Protein AF-A0A444XJ12-F1 (afdb_monomer)

Sequence (138 aa):
MYEEEFGYVFVTFVVGRISEDILAELKTRFNNTHVVELEIASKEELKYIERSIRELLSKKSVQTTNEGNVSAEYSGEIVDETLDGADTDSEDDLDAISSCGYDISRNVELNKVPEEDNENLYTQHREDDVHAIKRASI

Solvent-accessible surface area (backbone atoms only — not comparable to full-atom values): 9804 Å² total; per-residue (Å²): 104,66,36,72,71,71,74,45,74,89,57,71,71,60,86,96,57,54,72,66,57,52,52,53,48,52,60,58,53,70,74,49,54,68,71,62,42,51,55,51,31,53,54,26,48,46,55,51,51,53,52,50,52,53,53,54,55,56,54,58,68,67,69,77,78,74,84,79,77,81,70,79,86,79,92,71,85,78,77,86,76,87,74,83,88,76,90,77,87,73,81,79,81,80,85,76,76,78,79,76,77,78,79,78,77,76,80,77,80,89,77,76,82,79,78,77,84,78,76,82,76,81,85,82,91,75,87,84,76,88,80,90,76,86,80,80,86,133

Secondary structure (DSSP, 8-state):
-HHHHHSS------TT--HHHHHHHHHHHTTS-HHHHHHHHHHHHHHHHHHHHHHHHHHHHHGGG-----------------------------------------------PPPP----------------------

Foldseek 3Di:
DQCVQQVDDDAAACVPHDPVRVVVVVVVLSPDDNVVSVVVRVVRVVVVVVVVVVVVVVVVVVPPPDPPPPPDDDPPDDDPDDDDDDDDPDPPPPPPPPPPPPPPPPPPPPDDDPDPPPPDDDDDDDDPDDDDDDDDDD

Organism: Arachis hypogaea (NCBI:txid3818)

InterPro domains:
  IPR018020 Oxo-4-hydroxy-4-carboxy-5-ureidoimidazoline decarboxylase [PF09349] (2-44)
  IPR036778 Oxo-4-hydroxy-4-carboxy-5-ureidoimidazoline decarboxylase superfamily [G3DSA:1.10.3330.10] (1-60)
  IPR036778 Oxo-4-hydroxy-4-carboxy-5-ureidoimidazoline decarboxylase superfamily [SSF158694] (2-47)

pLDDT: mean 74.34, std 20.4, range [43.34, 98.69]

Nearest PDB structures (foldseek):
  2o74-assembly3_F  TM=9.158E-01  e=2.716E-02  Danio rerio
  3o7i-assembly1_A  TM=9.780E-01  e=4.096E-02  Klebsiella pneumoniae subsp. pneumoniae MGH 78578
  5uou-assembly1_A  TM=9.765E-01  e=1.225E-01  Klebsiella pneumoniae subsp. pneumoniae MGH 78578

Mean predicted aligned error: 20.86 Å

Structure (mmCIF, N/CA/C/O backbone):
data_AF-A0A444XJ12-F1
#
_entry.id   AF-A0A444XJ12-F1
#
loop_
_atom_site.group_PDB
_atom_site.id
_atom_site.type_symbol
_atom_site.label_atom_id
_atom_site.label_alt_id
_atom_site.label_comp_id
_atom_site.label_asym_id
_atom_site.label_entity_id
_atom_site.label_seq_id
_atom_site.pdbx_PDB_ins_code
_atom_site.Cartn_x
_atom_site.Cartn_y
_atom_site.Cartn_z
_atom_site.occupancy
_atom_site.B_iso_or_equiv
_atom_site.auth_seq_id
_atom_site.auth_comp_id
_atom_site.auth_asym_id
_atom_site.auth_atom_id
_atom_site.pdbx_PDB_model_num
ATOM 1 N N . MET A 1 1 ? -4.835 -11.231 13.736 1.00 91.19 1 MET A N 1
ATOM 2 C CA . MET A 1 1 ? -4.946 -9.860 14.277 1.00 91.19 1 MET A CA 1
ATOM 3 C C . MET A 1 1 ? -5.069 -8.797 13.190 1.00 91.19 1 MET A C 1
ATOM 5 O O . MET A 1 1 ? -6.185 -8.369 13.003 1.00 91.19 1 MET A O 1
ATOM 9 N N . TYR A 1 2 ? -4.033 -8.381 12.439 1.00 97.69 2 TYR A N 1
ATOM 10 C CA . TYR A 1 2 ? -4.240 -7.338 11.404 1.00 97.69 2 TYR A CA 1
ATOM 11 C C . TYR A 1 2 ? -5.107 -7.820 10.230 1.00 97.69 2 TYR A C 1
ATOM 13 O O . TYR A 1 2 ? -6.138 -7.235 9.938 1.00 97.69 2 TYR A O 1
ATOM 21 N N . GLU A 1 3 ? -4.721 -8.927 9.594 1.00 97.25 3 GLU A N 1
ATOM 22 C CA . GLU A 1 3 ? -5.488 -9.524 8.489 1.00 97.25 3 GLU A CA 1
ATOM 23 C C . GLU A 1 3 ? -6.873 -10.014 8.918 1.00 97.25 3 GLU A C 1
ATOM 25 O O . GLU A 1 3 ? -7.816 -9.983 8.144 1.00 97.25 3 GLU A O 1
ATOM 30 N N . GLU A 1 4 ? -7.005 -10.410 10.177 1.00 97.75 4 GLU A N 1
ATOM 31 C CA . GLU A 1 4 ? -8.283 -10.779 10.783 1.00 97.75 4 GLU A CA 1
ATOM 32 C C . GLU A 1 4 ? -9.203 -9.566 10.972 1.00 97.75 4 GLU A C 1
ATOM 34 O O . GLU A 1 4 ? -10.400 -9.685 10.750 1.00 97.75 4 GLU A O 1
ATOM 39 N N . GLU A 1 5 ? -8.638 -8.408 11.333 1.00 97.69 5 GLU A N 1
ATOM 40 C CA . GLU A 1 5 ? -9.380 -7.154 11.476 1.00 97.69 5 GLU A CA 1
ATOM 41 C C . GLU A 1 5 ? -9.789 -6.601 10.109 1.00 97.69 5 GLU A C 1
ATOM 43 O O . GLU A 1 5 ? -10.949 -6.281 9.907 1.00 97.69 5 GLU A O 1
ATOM 48 N N . PHE A 1 6 ? -8.866 -6.515 9.144 1.00 97.88 6 PHE A N 1
ATOM 49 C CA . PHE A 1 6 ? -9.103 -5.793 7.885 1.00 97.88 6 PHE A CA 1
ATOM 50 C C . PHE A 1 6 ? -9.440 -6.682 6.678 1.00 97.88 6 PHE A C 1
ATOM 52 O O . PHE A 1 6 ? -9.907 -6.170 5.661 1.00 97.88 6 PHE A O 1
ATOM 59 N N . GLY A 1 7 ? -9.229 -7.997 6.765 1.00 97.88 7 GLY A N 1
ATOM 60 C CA . GLY A 1 7 ? -9.437 -8.952 5.669 1.00 97.88 7 GLY A CA 1
ATOM 61 C C . GLY A 1 7 ? -8.275 -9.059 4.672 1.00 97.88 7 GLY A C 1
ATOM 62 O O . GLY A 1 7 ? -8.411 -9.732 3.653 1.00 97.88 7 GLY A O 1
ATOM 63 N N . TYR A 1 8 ? -7.146 -8.391 4.931 1.00 97.56 8 TYR A N 1
ATOM 64 C CA . TYR A 1 8 ? -5.935 -8.434 4.105 1.00 97.56 8 TYR A CA 1
ATOM 65 C C . TYR A 1 8 ? -4.674 -8.153 4.934 1.00 97.56 8 TYR A C 1
ATOM 67 O O . TYR A 1 8 ? -4.720 -7.560 6.014 1.00 97.56 8 TYR A O 1
ATOM 75 N N . VAL A 1 9 ? -3.519 -8.585 4.429 1.00 97.69 9 VAL A N 1
ATOM 76 C CA . VAL A 1 9 ? -2.224 -8.376 5.093 1.00 97.69 9 VAL A CA 1
ATOM 77 C C . VAL A 1 9 ? -1.854 -6.891 5.167 1.00 97.69 9 VAL A C 1
ATOM 79 O O . VAL A 1 9 ? -2.190 -6.109 4.288 1.00 97.69 9 VAL A O 1
ATOM 82 N N . PHE A 1 10 ? -1.111 -6.484 6.195 1.00 98.06 10 PHE A N 1
ATOM 83 C CA . PHE A 1 10 ? -0.640 -5.103 6.311 1.00 98.06 10 PHE A CA 1
ATOM 84 C C . PHE A 1 10 ? 0.292 -4.723 5.145 1.00 98.06 10 PHE A C 1
ATOM 86 O O . PHE A 1 10 ? 1.333 -5.354 4.950 1.00 98.06 10 PHE A O 1
ATOM 93 N N . VAL A 1 11 ? -0.056 -3.664 4.407 1.00 97.75 11 VAL A N 1
ATOM 94 C CA . VAL A 1 11 ? 0.722 -3.151 3.266 1.00 97.75 11 VAL A CA 1
ATOM 95 C C . VAL A 1 11 ? 1.291 -1.771 3.587 1.00 97.75 11 VAL A C 1
ATOM 97 O O . VAL A 1 11 ? 0.545 -0.841 3.899 1.00 97.75 11 VAL A O 1
ATOM 100 N N . THR A 1 12 ? 2.614 -1.621 3.483 1.00 97.88 12 THR A N 1
ATOM 101 C CA . THR A 1 12 ? 3.329 -0.343 3.638 1.00 97.88 12 THR A CA 1
ATOM 102 C C . THR A 1 12 ? 4.581 -0.310 2.758 1.00 97.88 12 THR A C 1
ATOM 104 O O . THR A 1 12 ? 5.242 -1.334 2.556 1.00 97.88 12 THR A O 1
ATOM 107 N N . PHE A 1 13 ? 4.930 0.857 2.222 1.00 97.56 13 PHE A N 1
ATOM 108 C CA . PHE A 1 13 ? 6.138 1.057 1.433 1.00 97.56 13 PHE A CA 1
ATOM 109 C C . PHE A 1 13 ? 7.335 1.374 2.339 1.00 97.56 13 PHE A C 1
ATOM 111 O O . PHE A 1 13 ? 7.402 2.407 3.003 1.00 97.56 13 PHE A O 1
ATOM 118 N N . VAL A 1 14 ? 8.326 0.482 2.343 1.00 96.69 14 VAL A N 1
ATOM 119 C CA . VAL A 1 14 ? 9.401 0.476 3.356 1.00 96.69 14 VAL A CA 1
ATOM 120 C C . VAL A 1 14 ? 10.694 1.192 2.948 1.00 96.69 14 VAL A C 1
ATOM 122 O O . VAL A 1 14 ? 11.673 1.172 3.691 1.00 96.69 14 VAL A O 1
ATOM 125 N N . VAL A 1 15 ? 10.760 1.815 1.767 1.00 93.94 15 VAL A N 1
ATOM 126 C CA . VAL A 1 15 ? 12.023 2.398 1.273 1.00 93.94 15 VAL A CA 1
ATOM 127 C C . VAL A 1 15 ? 12.484 3.543 2.165 1.00 93.94 15 VAL A C 1
ATOM 129 O O . VAL A 1 15 ? 11.805 4.558 2.277 1.00 93.94 15 VAL A O 1
ATOM 132 N N . GLY A 1 16 ? 13.667 3.381 2.762 1.00 94.06 16 GLY A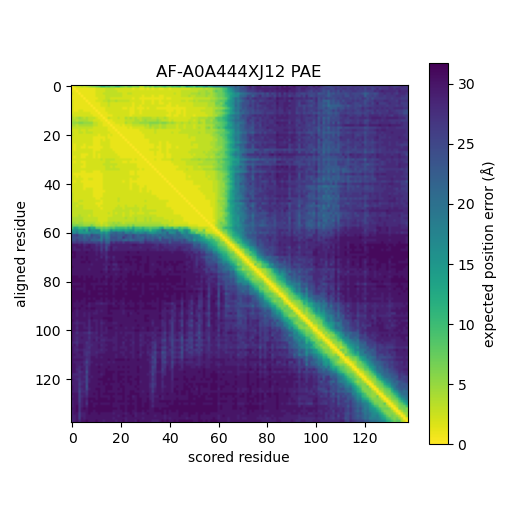 N 1
ATOM 133 C CA . GLY A 1 16 ? 14.270 4.381 3.644 1.00 94.06 16 GLY A CA 1
ATOM 134 C C . GLY A 1 16 ? 13.662 4.440 5.047 1.00 94.06 16 GLY A C 1
ATOM 135 O O . GLY A 1 16 ? 13.964 5.378 5.776 1.00 94.06 16 GLY A O 1
ATOM 136 N N . ARG A 1 17 ? 12.822 3.470 5.429 1.00 96.69 17 ARG A N 1
ATOM 137 C CA . ARG A 1 17 ? 12.191 3.410 6.755 1.00 96.69 17 ARG A CA 1
ATOM 138 C C . ARG A 1 17 ? 12.867 2.370 7.637 1.00 96.69 17 ARG A C 1
ATOM 140 O O . ARG A 1 17 ? 13.296 1.326 7.139 1.00 96.69 17 ARG A O 1
ATOM 147 N N . ILE A 1 18 ? 12.943 2.644 8.936 1.00 98.12 18 ILE A N 1
ATOM 148 C CA . ILE A 1 18 ? 13.419 1.668 9.928 1.00 98.12 18 ILE A CA 1
ATOM 149 C C . ILE A 1 18 ? 12.247 0.869 10.512 1.00 98.12 18 ILE A C 1
ATOM 151 O O . ILE A 1 18 ? 11.080 1.232 10.355 1.00 98.12 18 ILE A O 1
ATOM 155 N N . SER A 1 19 ? 12.539 -0.242 11.187 1.00 97.56 19 SER A N 1
ATOM 156 C CA . SER A 1 19 ? 11.517 -1.118 11.778 1.00 97.56 19 SER A CA 1
ATOM 157 C C . SER A 1 19 ? 10.605 -0.405 12.777 1.00 97.56 19 SER A C 1
ATOM 159 O O . SER A 1 19 ? 9.417 -0.708 12.859 1.00 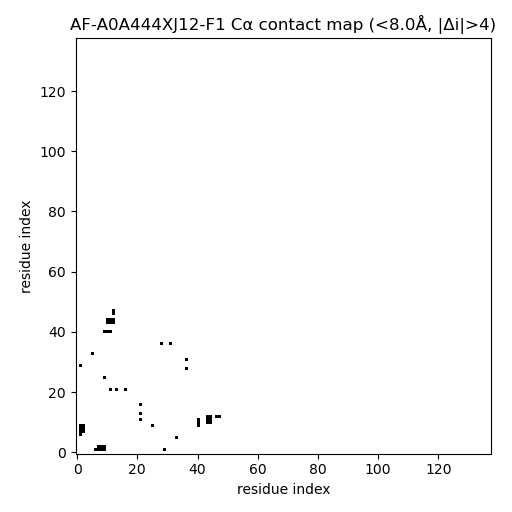97.56 19 SER A O 1
ATOM 161 N N . GLU A 1 20 ? 11.146 0.554 13.519 1.00 98.31 20 GLU A N 1
ATOM 162 C CA . GLU A 1 20 ? 10.440 1.365 14.503 1.00 98.31 20 GLU A CA 1
ATOM 163 C C . GLU A 1 20 ? 9.375 2.238 13.835 1.00 98.31 20 GLU A C 1
ATOM 165 O O . GLU A 1 20 ? 8.257 2.331 14.343 1.00 98.31 20 GLU A O 1
ATOM 170 N N . ASP A 1 21 ? 9.685 2.798 12.664 1.00 97.81 21 ASP A N 1
ATOM 171 C CA . ASP A 1 21 ? 8.744 3.588 11.868 1.00 97.81 21 ASP A CA 1
ATOM 172 C C . ASP A 1 21 ? 7.588 2.722 11.359 1.00 97.81 21 ASP A C 1
ATOM 174 O O . ASP A 1 21 ? 6.425 3.132 11.399 1.00 97.81 21 ASP A O 1
ATOM 178 N N . ILE A 1 22 ? 7.910 1.506 10.905 1.00 97.81 22 ILE A N 1
ATOM 179 C CA . ILE A 1 22 ? 6.928 0.528 10.420 1.00 97.81 22 ILE A CA 1
ATOM 180 C C . ILE A 1 22 ? 6.021 0.086 11.570 1.00 97.81 22 ILE A C 1
ATOM 182 O O . ILE A 1 22 ? 4.803 0.018 11.413 1.00 97.81 22 ILE A O 1
ATOM 186 N N . LEU A 1 23 ? 6.594 -0.181 12.746 1.00 98.00 23 LEU A N 1
ATOM 187 C CA . LEU A 1 23 ? 5.833 -0.583 13.925 1.00 98.00 23 LEU A CA 1
ATOM 188 C C . LEU A 1 23 ? 4.933 0.547 14.440 1.00 98.00 23 LEU A C 1
ATOM 190 O O . LEU A 1 23 ? 3.804 0.282 14.857 1.00 98.00 23 LEU A O 1
ATOM 194 N N . ALA A 1 24 ? 5.420 1.790 14.434 1.00 98.12 24 ALA A N 1
ATOM 195 C CA . ALA A 1 24 ? 4.623 2.955 14.808 1.00 98.12 24 ALA A CA 1
ATOM 196 C C . ALA A 1 24 ? 3.432 3.127 13.857 1.00 98.12 24 ALA A C 1
ATOM 198 O O . ALA A 1 24 ? 2.299 3.265 14.313 1.00 98.12 24 ALA A O 1
ATOM 199 N N . GLU A 1 25 ? 3.672 3.024 12.550 1.00 97.88 25 GLU A N 1
ATOM 200 C CA . GLU A 1 25 ? 2.616 3.098 11.544 1.00 97.88 25 GLU A CA 1
ATOM 201 C C . GLU A 1 25 ? 1.596 1.965 11.689 1.00 97.88 25 GLU A C 1
ATOM 203 O O . GLU A 1 25 ? 0.399 2.240 11.691 1.00 97.88 25 GLU A O 1
ATOM 208 N N . LEU A 1 26 ? 2.047 0.719 11.869 1.00 98.06 26 LEU A N 1
ATOM 209 C CA . LEU A 1 26 ? 1.168 -0.432 12.086 1.00 98.06 26 LEU A CA 1
ATOM 210 C C . LEU A 1 26 ? 0.228 -0.189 13.274 1.00 98.06 26 LEU A C 1
ATOM 212 O O . LEU A 1 26 ? -0.976 -0.408 13.163 1.00 98.06 26 LEU A O 1
ATOM 216 N N . LYS A 1 27 ? 0.764 0.296 14.402 1.00 97.81 27 LYS A N 1
ATOM 217 C CA . LYS A 1 27 ? -0.031 0.605 15.601 1.00 97.81 27 LYS A CA 1
ATOM 218 C C . LYS A 1 27 ? -1.048 1.712 15.345 1.00 97.81 27 LYS A C 1
ATOM 220 O O . LYS A 1 27 ? -2.182 1.605 15.803 1.00 97.81 27 LYS A O 1
ATOM 225 N N . THR A 1 28 ? -0.661 2.768 14.634 1.00 98.06 28 THR A N 1
ATOM 226 C CA . THR A 1 28 ? -1.580 3.857 14.285 1.00 98.06 28 THR A CA 1
ATOM 227 C C . THR A 1 28 ? -2.686 3.361 13.357 1.00 98.06 28 THR A C 1
ATOM 229 O O . THR A 1 28 ? -3.860 3.566 13.653 1.00 98.06 28 THR A O 1
ATOM 232 N N . ARG A 1 29 ? -2.323 2.648 12.288 1.00 98.25 29 ARG A N 1
ATOM 233 C CA . ARG A 1 29 ? -3.247 2.147 11.264 1.00 98.25 29 ARG A CA 1
ATOM 234 C C . ARG A 1 29 ? -4.191 1.064 11.765 1.00 98.25 29 ARG A C 1
ATOM 236 O O . ARG A 1 29 ? -5.318 0.985 11.300 1.00 98.25 29 ARG A O 1
ATOM 243 N N . PHE A 1 30 ? -3.787 0.291 12.770 1.00 98.31 30 PHE A N 1
ATOM 244 C CA . PHE A 1 30 ? -4.672 -0.692 13.397 1.00 98.31 30 PHE A CA 1
ATOM 245 C C . PHE A 1 30 ? -5.920 -0.065 14.046 1.00 98.31 30 PHE A C 1
ATOM 247 O O . PHE A 1 30 ? -6.905 -0.757 14.256 1.00 98.31 30 PHE A O 1
ATOM 254 N N . ASN A 1 31 ? -5.903 1.239 14.343 1.00 97.94 31 ASN A N 1
ATOM 255 C CA . ASN A 1 31 ? -7.056 1.951 14.903 1.00 97.94 31 ASN A CA 1
ATOM 256 C C . ASN A 1 31 ? -7.914 2.665 13.837 1.00 97.94 31 ASN A C 1
ATOM 258 O O . ASN A 1 31 ? -8.842 3.394 14.191 1.00 97.94 31 ASN A O 1
ATOM 262 N N . ASN A 1 32 ? -7.595 2.518 12.547 1.00 98.38 32 ASN A N 1
ATOM 263 C CA . ASN A 1 32 ? -8.355 3.142 11.467 1.00 98.38 32 ASN A CA 1
ATOM 264 C C . ASN A 1 32 ? -9.673 2.407 11.199 1.00 98.38 32 ASN A C 1
ATOM 266 O O . ASN A 1 32 ? -9.803 1.210 11.433 1.00 98.38 32 ASN A O 1
ATOM 270 N N . THR A 1 33 ? -10.641 3.117 10.616 1.00 98.56 33 THR A N 1
ATOM 271 C CA . THR A 1 33 ? -11.811 2.466 10.015 1.00 98.56 33 THR A CA 1
ATOM 272 C C . THR A 1 33 ? -11.408 1.758 8.722 1.00 98.56 33 THR A C 1
ATOM 274 O O . THR A 1 33 ? -10.499 2.208 8.024 1.00 98.56 33 THR A O 1
ATOM 277 N N . HIS A 1 34 ? -12.123 0.694 8.349 1.00 98.44 34 HIS A N 1
ATOM 278 C CA . HIS A 1 34 ? -11.826 -0.082 7.138 1.00 98.44 34 HIS A CA 1
ATOM 279 C C . HIS A 1 34 ? -11.714 0.766 5.867 1.00 98.44 34 HIS A C 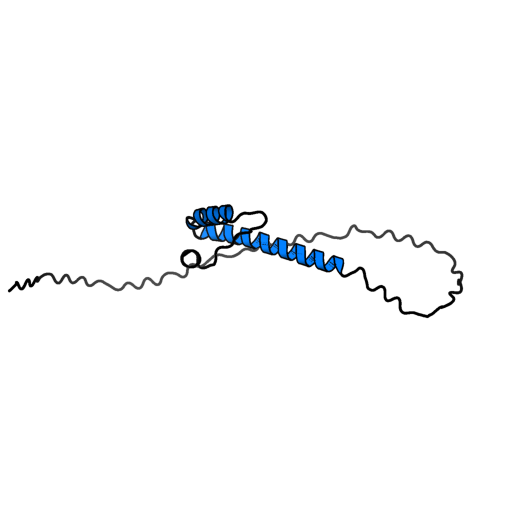1
ATOM 281 O O . HIS A 1 34 ? -10.828 0.534 5.057 1.00 98.44 34 HIS A O 1
ATOM 287 N N . VAL A 1 35 ? -12.595 1.756 5.684 1.00 98.38 35 VAL A N 1
ATOM 288 C CA . VAL A 1 35 ? -12.592 2.606 4.480 1.00 98.38 35 VAL A CA 1
ATOM 289 C C . VAL A 1 35 ? -11.307 3.430 4.394 1.00 98.38 35 VAL A C 1
ATOM 291 O O . VAL A 1 35 ? -10.675 3.481 3.341 1.00 98.38 35 VAL A O 1
ATOM 294 N N . VAL A 1 36 ? -10.901 4.042 5.510 1.00 98.56 36 VAL A N 1
ATOM 295 C CA . VAL A 1 36 ? -9.668 4.838 5.585 1.00 98.56 36 VAL A CA 1
ATOM 296 C C . VAL A 1 36 ? -8.450 3.939 5.409 1.00 98.56 36 VAL A C 1
ATOM 298 O O . VAL A 1 36 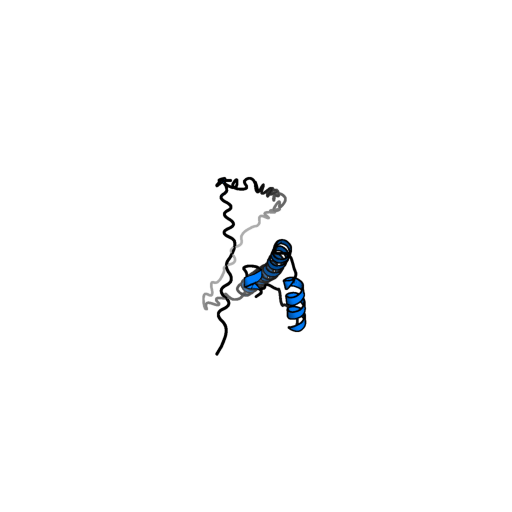? -7.521 4.278 4.680 1.00 98.56 36 VAL A O 1
ATOM 301 N N . GLU A 1 37 ? -8.462 2.774 6.050 1.00 98.69 37 GLU A N 1
ATOM 302 C CA . GLU A 1 37 ? -7.346 1.843 5.999 1.00 98.69 37 GLU A CA 1
ATOM 303 C C . GLU A 1 37 ? -7.149 1.245 4.605 1.00 98.69 37 GLU A C 1
ATOM 305 O O . GLU A 1 37 ? -6.019 1.155 4.125 1.00 98.69 37 GLU A O 1
ATOM 310 N N . LEU A 1 38 ? -8.241 0.929 3.910 1.00 98.44 38 LEU A N 1
ATOM 311 C CA . LEU A 1 38 ? -8.202 0.459 2.530 1.00 98.44 38 LEU A CA 1
ATOM 312 C C . LEU A 1 38 ? -7.631 1.525 1.591 1.00 98.44 38 LEU A C 1
ATOM 314 O O . LEU A 1 38 ? -6.823 1.207 0.715 1.00 98.44 38 LEU A O 1
ATOM 318 N N . GLU A 1 39 ? -8.005 2.793 1.779 1.00 98.69 39 GLU A N 1
ATOM 319 C CA . GLU A 1 39 ? -7.458 3.900 0.992 1.00 98.69 39 GLU A CA 1
ATOM 320 C C . GLU A 1 39 ? -5.944 4.055 1.214 1.00 98.69 39 GLU A C 1
ATOM 322 O O . GLU A 1 39 ? -5.186 4.220 0.253 1.00 98.69 39 GLU A O 1
ATOM 327 N N . ILE A 1 40 ? -5.484 3.972 2.466 1.00 98.50 40 ILE A N 1
ATOM 328 C CA . ILE A 1 40 ? -4.055 4.057 2.798 1.00 98.50 40 ILE A CA 1
ATOM 329 C C . ILE A 1 40 ? -3.302 2.853 2.224 1.00 98.50 40 ILE A C 1
ATOM 331 O O . ILE A 1 40 ? -2.294 3.042 1.542 1.00 98.50 40 ILE A O 1
ATOM 335 N N . ALA A 1 41 ? -3.796 1.632 2.440 1.00 98.38 41 ALA A N 1
ATOM 336 C CA . ALA A 1 41 ? -3.179 0.411 1.928 1.00 98.38 41 ALA A CA 1
ATOM 337 C C . ALA A 1 41 ? -3.044 0.442 0.400 1.00 98.38 41 ALA A C 1
ATOM 339 O O . ALA A 1 41 ? -1.961 0.175 -0.119 1.00 98.38 41 ALA A O 1
ATOM 340 N N . SER A 1 42 ? -4.092 0.881 -0.305 1.00 98.44 42 SER A N 1
ATOM 341 C CA . SER A 1 42 ? -4.077 1.032 -1.766 1.00 98.44 42 SER A CA 1
ATOM 342 C C . SER A 1 42 ? -3.012 2.034 -2.233 1.00 98.44 42 SER A C 1
ATOM 344 O O . SER A 1 42 ? -2.321 1.802 -3.227 1.00 98.44 42 SER A O 1
ATOM 346 N N . LYS A 1 43 ? -2.834 3.151 -1.511 1.00 98.56 43 LYS A N 1
ATOM 347 C CA . LYS A 1 43 ? -1.784 4.142 -1.812 1.00 98.56 43 LYS A CA 1
ATOM 348 C C . LYS A 1 43 ? -0.382 3.589 -1.564 1.00 98.56 43 LYS A C 1
ATOM 350 O O . LYS A 1 43 ? 0.523 3.864 -2.350 1.00 98.56 43 LYS A O 1
ATOM 355 N N . GLU A 1 44 ? -0.184 2.830 -0.490 1.00 98.19 44 GLU A N 1
ATOM 356 C CA . GLU A 1 44 ? 1.098 2.179 -0.200 1.00 98.19 44 GLU A CA 1
ATOM 357 C C . GLU A 1 44 ? 1.450 1.113 -1.249 1.00 98.19 44 GLU A C 1
ATOM 359 O O . GLU A 1 44 ? 2.591 1.058 -1.716 1.00 98.19 44 GLU A O 1
ATOM 364 N N . GLU A 1 45 ? 0.471 0.318 -1.681 1.00 98.00 45 GLU A N 1
ATOM 365 C CA . GLU A 1 45 ? 0.642 -0.669 -2.751 1.00 98.00 45 GLU A CA 1
ATOM 366 C C . GLU A 1 45 ? 1.006 -0.000 -4.085 1.00 98.00 45 GLU A C 1
ATOM 368 O O . GLU A 1 45 ? 1.935 -0.431 -4.776 1.00 98.00 45 GLU A O 1
ATOM 373 N N . LEU A 1 46 ? 0.354 1.119 -4.413 1.00 98.44 46 LEU A N 1
ATOM 374 C CA . LEU A 1 46 ? 0.645 1.871 -5.632 1.00 98.44 46 LEU A CA 1
ATOM 375 C C . LEU A 1 46 ? 2.105 2.347 -5.688 1.00 98.44 46 LEU A C 1
ATOM 377 O O . LEU A 1 46 ? 2.729 2.252 -6.746 1.00 98.44 46 LEU A O 1
ATOM 381 N N . LYS A 1 47 ? 2.691 2.780 -4.560 1.00 98.06 47 LYS A N 1
ATOM 382 C CA . LYS A 1 47 ? 4.120 3.154 -4.493 1.00 98.06 47 LYS A CA 1
ATOM 383 C C . LYS A 1 47 ? 5.032 1.988 -4.887 1.00 98.06 47 LYS A C 1
ATOM 385 O O . LYS A 1 47 ? 6.050 2.186 -5.557 1.00 98.06 47 LYS A O 1
ATOM 390 N N . TYR A 1 48 ? 4.687 0.768 -4.473 1.00 97.00 48 TYR A N 1
ATOM 391 C CA . TYR A 1 48 ? 5.438 -0.433 -4.836 1.00 97.00 48 TYR A CA 1
ATOM 392 C C . TYR A 1 48 ? 5.309 -0.760 -6.329 1.00 97.00 48 TYR A C 1
ATOM 394 O O . TYR A 1 48 ? 6.321 -1.032 -6.986 1.00 97.00 48 TYR A O 1
ATOM 402 N N . ILE A 1 49 ? 4.092 -0.688 -6.875 1.00 98.00 49 ILE A N 1
ATOM 403 C CA . ILE A 1 49 ? 3.826 -0.933 -8.299 1.00 98.00 49 ILE A CA 1
ATOM 404 C C . ILE A 1 49 ? 4.577 0.088 -9.163 1.00 98.00 49 ILE A C 1
ATOM 406 O O . ILE A 1 49 ? 5.296 -0.299 -10.084 1.00 98.00 49 ILE A O 1
ATOM 410 N N . GLU A 1 50 ? 4.490 1.379 -8.832 1.00 98.31 50 GLU A N 1
ATOM 411 C CA . GLU A 1 50 ? 5.186 2.455 -9.548 1.00 98.31 50 GLU A CA 1
ATOM 412 C C . GLU A 1 50 ? 6.704 2.227 -9.563 1.00 98.31 50 GLU A C 1
ATOM 414 O O . GLU A 1 50 ? 7.353 2.299 -10.614 1.00 98.31 50 GLU A O 1
ATOM 419 N N . ARG A 1 51 ? 7.283 1.887 -8.403 1.00 96.56 51 ARG A N 1
ATOM 420 C CA . ARG A 1 51 ? 8.714 1.582 -8.305 1.00 96.56 51 ARG A CA 1
ATOM 421 C C . ARG A 1 51 ? 9.093 0.379 -9.166 1.00 96.56 51 ARG A C 1
ATOM 423 O O . ARG A 1 51 ? 10.111 0.439 -9.856 1.00 96.56 51 ARG A O 1
ATOM 430 N N . SER A 1 52 ? 8.289 -0.679 -9.130 1.00 96.06 52 SER A N 1
ATOM 431 C CA . SER A 1 52 ? 8.526 -1.902 -9.901 1.00 96.06 52 SER A CA 1
ATOM 432 C C . SER A 1 52 ? 8.489 -1.630 -11.405 1.00 96.06 52 SER A C 1
ATOM 434 O O . SER A 1 52 ? 9.392 -2.053 -12.125 1.00 96.06 52 SER A O 1
ATOM 436 N N . ILE A 1 53 ? 7.515 -0.848 -11.881 1.00 97.69 53 ILE A N 1
ATOM 437 C CA . ILE A 1 53 ? 7.435 -0.426 -13.288 1.00 97.69 53 ILE A CA 1
ATOM 438 C C . ILE A 1 53 ? 8.690 0.363 -13.682 1.00 97.69 53 ILE A C 1
ATOM 440 O O . ILE A 1 53 ? 9.306 0.063 -14.705 1.00 97.69 53 ILE A O 1
ATOM 444 N N . ARG A 1 54 ? 9.120 1.328 -12.858 1.00 96.75 54 ARG A N 1
ATOM 445 C CA . ARG A 1 54 ? 10.332 2.121 -13.127 1.00 96.75 54 ARG A CA 1
ATOM 446 C C . ARG A 1 54 ? 11.587 1.251 -13.228 1.00 96.75 54 ARG A C 1
ATOM 448 O O . ARG A 1 54 ? 12.412 1.480 -14.109 1.00 96.75 54 ARG A O 1
ATOM 455 N N . GLU A 1 55 ? 11.728 0.258 -12.354 1.00 95.88 55 GLU A N 1
ATOM 456 C CA . GLU A 1 55 ? 12.853 -0.683 -12.382 1.00 95.88 55 GLU A CA 1
ATOM 457 C C . GLU A 1 55 ? 12.819 -1.608 -13.610 1.00 95.88 55 GLU A C 1
ATOM 459 O O . GLU A 1 55 ? 13.857 -1.904 -14.202 1.00 95.88 55 GLU A O 1
ATOM 464 N N . LEU A 1 56 ? 11.634 -2.054 -14.030 1.00 95.94 56 LEU A N 1
ATOM 465 C CA . LEU A 1 56 ? 11.482 -2.856 -15.246 1.00 95.94 56 LEU A CA 1
ATOM 466 C C . LEU A 1 56 ? 11.867 -2.058 -16.498 1.00 95.94 56 LEU A C 1
ATOM 468 O O . LEU A 1 56 ? 12.592 -2.563 -17.359 1.00 95.94 56 LEU A O 1
ATOM 472 N N . LEU A 1 57 ? 11.425 -0.802 -16.587 1.00 95.62 57 LEU A N 1
ATOM 473 C CA . LEU A 1 57 ? 11.738 0.073 -17.717 1.00 95.62 57 LEU A CA 1
ATOM 474 C C . LEU A 1 57 ? 13.222 0.462 -17.764 1.00 95.62 57 LEU A C 1
ATOM 476 O O . LEU A 1 57 ? 13.789 0.529 -18.855 1.00 95.62 57 LEU A O 1
ATOM 480 N N . SER A 1 58 ? 13.874 0.655 -16.612 1.00 93.69 58 SER A N 1
ATOM 481 C CA . SER A 1 58 ? 15.312 0.954 -16.565 1.00 93.69 58 SER A CA 1
ATOM 482 C C . SER A 1 58 ? 16.189 -0.244 -16.937 1.00 93.69 58 SER A C 1
ATOM 484 O O . SER A 1 58 ? 17.243 -0.066 -17.537 1.00 93.69 58 SER A O 1
ATOM 486 N N . LYS A 1 59 ? 15.766 -1.478 -16.640 1.00 88.62 59 LYS A N 1
ATOM 487 C CA . LYS A 1 59 ? 16.491 -2.686 -17.076 1.00 88.62 59 LYS A CA 1
ATOM 488 C C . LYS A 1 59 ? 16.432 -2.875 -18.590 1.00 88.62 59 LYS A C 1
ATOM 490 O O . LYS A 1 59 ? 17.434 -3.243 -19.198 1.00 88.62 59 LYS A O 1
ATOM 495 N N . LYS A 1 60 ? 15.281 -2.590 -19.205 1.00 77.44 60 LYS A N 1
ATOM 496 C CA . LYS A 1 60 ? 15.097 -2.722 -20.657 1.00 77.44 60 LYS A CA 1
ATOM 497 C C . LYS A 1 60 ? 16.013 -1.785 -21.452 1.00 77.44 60 LYS 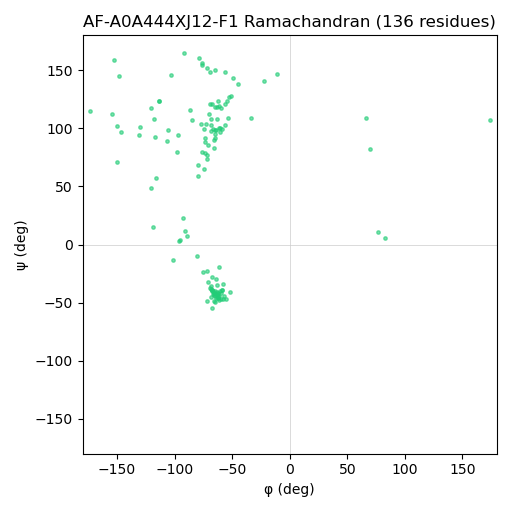A C 1
ATOM 499 O O . LYS A 1 60 ? 16.490 -2.178 -22.511 1.00 77.44 60 LYS A O 1
ATOM 504 N N . SER A 1 61 ? 16.292 -0.578 -20.954 1.00 66.38 61 SER A N 1
ATOM 505 C CA . SER A 1 61 ? 17.174 0.368 -21.654 1.00 66.38 61 SER A CA 1
ATOM 506 C C . SER A 1 61 ? 18.655 -0.025 -21.624 1.00 66.38 61 SER A C 1
ATOM 508 O O . SER A 1 61 ? 19.404 0.376 -22.507 1.00 66.38 61 SER A O 1
ATOM 510 N N . VAL A 1 62 ? 19.096 -0.832 -20.654 1.00 63.84 62 VAL A N 1
ATOM 511 C CA . VAL A 1 62 ? 20.495 -1.296 -20.569 1.00 63.84 62 VAL A CA 1
ATOM 512 C C . VAL A 1 62 ? 20.795 -2.396 -21.597 1.00 63.84 62 VAL A C 1
ATOM 514 O O . VAL A 1 62 ? 21.941 -2.572 -22.004 1.00 63.84 62 VAL A O 1
ATOM 517 N N . GLN A 1 63 ? 19.775 -3.123 -22.059 1.00 58.22 63 GLN A N 1
ATOM 518 C CA . GLN A 1 63 ? 19.955 -4.286 -22.929 1.00 58.22 63 GLN A CA 1
ATOM 519 C C . GLN A 1 63 ? 20.188 -3.937 -24.413 1.00 58.22 63 GLN A C 1
ATOM 521 O O . GLN A 1 63 ? 20.575 -4.811 -25.181 1.00 58.22 63 GLN A O 1
ATOM 526 N N . THR A 1 64 ? 20.016 -2.681 -24.840 1.00 54.12 64 THR A N 1
ATOM 527 C CA . THR A 1 64 ? 20.101 -2.296 -26.264 1.00 54.12 64 THR A CA 1
ATOM 528 C C . THR A 1 64 ? 21.491 -1.856 -26.749 1.00 54.12 64 THR A C 1
ATOM 530 O O . THR A 1 64 ? 21.589 -1.343 -27.857 1.00 54.12 64 THR A O 1
ATOM 533 N N . THR A 1 65 ? 22.572 -2.049 -25.977 1.00 52.03 65 THR A N 1
ATOM 534 C CA . THR A 1 65 ? 23.910 -1.505 -26.334 1.00 52.03 65 THR A CA 1
ATOM 535 C C . THR A 1 65 ? 25.010 -2.555 -26.544 1.00 52.03 65 THR A C 1
ATOM 537 O O . THR A 1 65 ? 26.182 -2.203 -26.621 1.00 52.03 65 THR A O 1
ATOM 540 N N . ASN A 1 66 ? 24.705 -3.846 -26.702 1.00 56.00 66 ASN A N 1
ATOM 541 C CA . ASN A 1 66 ? 25.741 -4.772 -27.184 1.00 56.00 66 ASN A CA 1
ATOM 542 C C . ASN A 1 66 ? 25.194 -5.951 -27.994 1.00 56.00 66 ASN A C 1
ATOM 544 O O . ASN A 1 66 ? 25.246 -7.095 -27.559 1.00 56.00 66 ASN A O 1
ATOM 548 N N . GLU A 1 67 ? 24.726 -5.662 -29.204 1.00 52.56 67 GLU A N 1
ATOM 549 C CA . GLU A 1 67 ? 24.837 -6.600 -30.326 1.00 52.56 67 GLU A CA 1
ATOM 550 C C . GLU A 1 67 ? 25.720 -5.964 -31.403 1.00 52.56 67 GLU A C 1
ATOM 552 O O . GLU A 1 67 ? 25.337 -5.769 -32.550 1.00 52.56 67 GLU A O 1
ATOM 557 N N . GLY A 1 68 ? 26.948 -5.615 -31.011 1.00 52.09 68 GLY A N 1
ATOM 558 C CA . GLY A 1 68 ? 28.051 -5.524 -31.955 1.00 52.09 68 GLY A CA 1
ATOM 559 C C . GLY A 1 68 ? 28.468 -6.941 -32.329 1.00 52.09 68 GLY A C 1
ATOM 560 O O . GLY A 1 68 ? 29.451 -7.462 -31.801 1.00 52.09 68 GLY A O 1
ATOM 561 N N . ASN A 1 69 ? 27.711 -7.581 -33.222 1.00 51.19 69 ASN A N 1
ATOM 562 C CA . ASN A 1 69 ? 28.192 -8.739 -33.958 1.00 51.19 69 ASN A CA 1
ATOM 563 C C . ASN A 1 69 ? 29.335 -8.268 -34.872 1.00 51.19 69 ASN A C 1
ATOM 565 O O . ASN A 1 69 ? 29.164 -8.021 -36.062 1.00 51.19 69 ASN A O 1
ATOM 569 N N . VAL A 1 70 ? 30.548 -8.160 -34.333 1.00 52.12 70 VAL A N 1
ATOM 570 C CA . VAL A 1 70 ? 31.747 -8.134 -35.174 1.00 52.12 70 VAL A CA 1
ATOM 571 C C . VAL A 1 70 ? 31.930 -9.558 -35.705 1.00 52.12 70 VAL A C 1
ATOM 573 O O . VAL A 1 70 ? 32.754 -10.331 -35.222 1.00 52.12 70 VAL A O 1
ATOM 576 N N . SER A 1 71 ? 31.073 -9.936 -36.658 1.00 48.50 71 SER A N 1
ATOM 577 C CA . SER A 1 71 ? 31.303 -11.078 -37.526 1.00 48.50 71 SER A CA 1
ATOM 578 C C . SER A 1 71 ? 32.438 -10.681 -38.447 1.00 48.50 71 SER A C 1
ATOM 580 O O . SER A 1 71 ? 32.320 -9.760 -39.254 1.00 48.50 71 SER A O 1
ATOM 582 N N . ALA A 1 72 ? 33.555 -11.362 -38.247 1.00 55.94 72 ALA A N 1
ATOM 583 C CA . ALA A 1 72 ? 34.737 -11.285 -39.067 1.00 55.94 72 ALA A CA 1
ATOM 584 C C . ALA A 1 72 ? 34.398 -11.430 -40.565 1.00 55.94 72 ALA A C 1
ATOM 586 O O . ALA A 1 72 ? 33.540 -12.224 -40.948 1.00 55.94 72 ALA A O 1
ATOM 587 N N . GLU A 1 73 ? 35.145 -10.673 -41.370 1.00 51.44 73 GLU A N 1
ATOM 588 C CA . GLU A 1 73 ? 35.467 -10.951 -42.773 1.00 51.44 73 GLU A CA 1
ATOM 589 C C . GLU A 1 73 ? 34.331 -10.841 -43.801 1.00 51.44 73 GLU A C 1
ATOM 591 O O . GLU A 1 73 ? 33.826 -11.824 -44.332 1.00 51.44 73 GLU A O 1
ATOM 596 N N . TYR A 1 74 ? 34.062 -9.608 -44.233 1.00 52.06 74 TYR A N 1
ATOM 597 C CA . TYR A 1 74 ? 33.871 -9.349 -45.661 1.00 52.06 74 TYR A CA 1
ATOM 598 C C . TYR A 1 74 ? 34.388 -7.947 -45.996 1.00 52.06 74 TYR A C 1
ATOM 600 O O . TYR A 1 74 ? 33.713 -6.942 -45.784 1.00 52.06 74 TYR A O 1
ATOM 608 N N . SER A 1 75 ? 35.629 -7.887 -46.485 1.00 57.31 75 SER A N 1
ATOM 609 C CA . SER A 1 75 ? 36.217 -6.694 -47.100 1.00 57.31 75 SER A CA 1
ATOM 610 C C . SER A 1 75 ? 35.560 -6.483 -48.465 1.00 57.31 75 SER A C 1
ATOM 612 O O . SER A 1 75 ? 36.129 -6.837 -49.496 1.00 57.31 75 SER A O 1
ATOM 614 N N . GLY A 1 76 ? 34.334 -5.961 -48.464 1.00 53.22 76 GLY A N 1
ATOM 615 C CA . GLY A 1 76 ? 33.690 -5.443 -49.662 1.00 53.22 76 GLY A CA 1
ATOM 616 C C . GLY A 1 76 ? 34.264 -4.068 -49.981 1.00 53.22 76 GLY A C 1
ATOM 617 O O . GLY A 1 76 ? 33.945 -3.095 -49.306 1.00 53.22 76 GLY A O 1
ATOM 618 N N . GLU A 1 77 ? 35.135 -4.008 -50.982 1.00 57.81 77 GLU A N 1
ATOM 619 C CA . GLU A 1 77 ? 35.524 -2.773 -51.661 1.00 57.81 77 GLU A CA 1
ATOM 620 C C . GLU A 1 77 ? 34.254 -2.051 -52.138 1.00 57.81 77 GLU A C 1
ATOM 622 O O . GLU A 1 77 ? 33.557 -2.533 -53.031 1.00 57.81 77 GLU A O 1
ATOM 627 N N . ILE A 1 78 ? 33.912 -0.930 -51.499 1.00 57.91 78 ILE A N 1
ATOM 628 C CA . ILE A 1 78 ? 32.868 -0.031 -51.989 1.00 57.91 78 ILE A CA 1
ATOM 629 C C . ILE A 1 78 ? 33.508 0.915 -53.002 1.00 57.91 78 ILE A C 1
ATOM 631 O O . ILE A 1 78 ? 34.309 1.782 -52.665 1.00 57.91 78 ILE A O 1
ATOM 635 N N . VAL A 1 79 ? 33.190 0.676 -54.270 1.00 55.69 79 VAL A N 1
ATOM 636 C CA . VAL A 1 79 ? 33.415 1.624 -55.356 1.00 55.69 79 VAL A CA 1
ATOM 637 C C . VAL A 1 79 ? 32.448 2.783 -55.131 1.00 55.69 79 VAL A C 1
ATOM 639 O O . VAL A 1 79 ? 31.239 2.566 -55.078 1.00 55.69 79 VAL A O 1
ATOM 642 N N . ASP A 1 80 ? 32.979 3.996 -54.982 1.00 50.22 80 ASP A N 1
ATOM 643 C CA . ASP A 1 80 ? 32.186 5.224 -54.944 1.00 50.22 80 ASP A CA 1
ATOM 644 C C . ASP A 1 80 ? 31.514 5.428 -56.311 1.00 50.22 80 ASP A C 1
ATOM 646 O O . ASP A 1 80 ? 32.080 6.027 -57.229 1.00 50.22 80 ASP A O 1
ATOM 650 N N . GLU A 1 81 ? 30.297 4.910 -56.467 1.00 50.12 81 GLU A N 1
ATOM 651 C CA . GLU A 1 81 ? 29.419 5.323 -57.554 1.00 50.12 81 GLU A CA 1
ATOM 652 C C . GLU A 1 81 ? 28.865 6.710 -57.222 1.00 50.12 81 GLU A C 1
ATOM 654 O O . GLU A 1 81 ? 27.936 6.889 -56.437 1.00 50.12 81 GLU A O 1
ATOM 659 N N . THR A 1 82 ? 29.498 7.706 -57.840 1.00 65.19 82 THR A N 1
ATOM 660 C CA . THR A 1 82 ? 28.976 9.050 -58.092 1.00 65.19 82 THR A CA 1
ATOM 661 C C . THR A 1 82 ? 27.471 9.027 -58.356 1.00 65.19 82 THR A C 1
ATOM 663 O O . THR A 1 82 ? 27.050 8.618 -59.441 1.00 65.19 82 THR A O 1
ATOM 666 N N . LEU A 1 83 ? 26.675 9.532 -57.410 1.00 57.09 83 LEU A N 1
ATOM 667 C CA . LEU A 1 83 ? 25.303 9.946 -57.670 1.00 57.09 83 LEU A CA 1
ATOM 668 C C . LEU A 1 83 ? 25.121 11.427 -57.346 1.00 57.09 83 LEU A C 1
ATOM 670 O O . LEU A 1 83 ? 25.344 11.907 -56.238 1.00 57.09 83 LEU A O 1
ATOM 674 N N . ASP A 1 84 ? 24.786 12.099 -58.437 1.00 50.88 84 ASP A N 1
ATOM 675 C CA . ASP A 1 84 ? 24.456 13.493 -58.644 1.00 50.88 84 ASP A CA 1
ATOM 676 C C . ASP A 1 84 ? 23.286 13.946 -57.763 1.00 50.88 84 ASP A C 1
ATOM 678 O O . ASP A 1 84 ? 22.402 13.164 -57.406 1.00 50.88 84 ASP A O 1
ATOM 682 N N . GLY A 1 85 ? 23.331 15.218 -57.386 1.00 57.59 85 GLY A N 1
ATOM 683 C CA . GLY A 1 85 ? 22.532 15.791 -56.319 1.00 57.59 85 GLY A CA 1
ATOM 684 C C . GLY A 1 85 ? 21.038 15.892 -56.617 1.00 57.59 85 GLY A C 1
ATOM 685 O O . GLY A 1 85 ? 20.607 16.179 -57.732 1.00 57.59 85 GLY A O 1
ATOM 686 N N . ALA A 1 86 ? 20.255 15.763 -55.551 1.00 52.94 86 ALA A N 1
ATOM 687 C CA . ALA A 1 86 ? 19.015 16.501 -55.374 1.00 52.94 86 ALA A CA 1
ATOM 688 C C . ALA A 1 86 ? 18.740 16.612 -53.870 1.00 52.94 86 ALA A C 1
ATOM 690 O O . ALA A 1 86 ? 18.479 15.611 -53.204 1.00 52.94 86 ALA A O 1
ATOM 691 N N . ASP A 1 87 ? 18.828 17.833 -53.347 1.00 57.75 87 ASP A N 1
ATOM 692 C CA . ASP A 1 87 ? 18.396 18.185 -52.000 1.00 57.75 87 ASP A CA 1
ATOM 693 C C . ASP A 1 87 ? 16.883 17.954 -51.890 1.00 57.75 87 ASP A C 1
ATOM 695 O O . ASP A 1 87 ? 16.085 18.690 -52.473 1.00 57.75 87 ASP A O 1
ATOM 699 N N . THR A 1 88 ? 16.468 16.922 -51.158 1.00 57.03 88 THR A N 1
ATOM 700 C CA . THR A 1 88 ? 15.086 16.820 -50.688 1.00 57.03 88 THR A CA 1
ATOM 701 C C . THR A 1 88 ? 15.032 17.341 -49.265 1.00 57.03 88 THR A C 1
ATOM 703 O O . THR A 1 88 ? 15.306 16.622 -48.307 1.00 57.03 88 THR A O 1
ATOM 706 N N . ASP A 1 89 ? 14.699 18.621 -49.175 1.00 61.34 89 ASP A N 1
ATOM 707 C CA . ASP A 1 89 ? 14.187 19.285 -47.989 1.00 61.34 89 ASP A CA 1
ATOM 708 C C . ASP A 1 89 ? 12.855 18.620 -47.611 1.00 61.34 89 ASP A C 1
ATOM 710 O O . ASP A 1 89 ? 11.833 18.818 -48.272 1.00 61.34 89 ASP A O 1
ATOM 714 N N . SER A 1 90 ? 12.879 17.730 -46.621 1.00 61.50 90 SER A N 1
ATOM 715 C CA . SER A 1 90 ? 11.662 17.236 -45.982 1.00 61.50 90 SER A CA 1
ATOM 716 C C . SER A 1 90 ? 11.571 17.864 -44.597 1.00 61.50 90 SER A C 1
ATOM 718 O O . SER A 1 90 ? 12.088 17.325 -43.618 1.00 61.50 90 SER A O 1
ATOM 720 N N . GLU A 1 91 ? 10.935 19.033 -44.528 1.00 61.62 91 GLU A N 1
ATOM 721 C CA . GLU A 1 91 ? 10.382 19.553 -43.282 1.00 61.62 91 GLU A CA 1
ATOM 722 C C . GLU A 1 91 ? 9.272 18.591 -42.835 1.00 61.62 91 GLU A C 1
ATOM 724 O O . GLU A 1 91 ? 8.156 18.602 -43.358 1.00 61.62 91 GLU A O 1
ATOM 729 N N . ASP A 1 92 ? 9.604 17.699 -41.903 1.00 61.34 92 ASP A N 1
ATOM 730 C CA . ASP A 1 92 ? 8.624 16.858 -41.228 1.00 61.34 92 ASP A CA 1
ATOM 731 C C . ASP A 1 92 ? 7.727 17.755 -40.355 1.00 61.34 92 ASP A C 1
ATOM 733 O O . ASP A 1 92 ? 8.093 18.171 -39.255 1.00 61.34 92 ASP A O 1
ATOM 737 N N . ASP A 1 93 ? 6.548 18.073 -40.884 1.00 63.78 93 ASP A N 1
ATOM 738 C CA . ASP A 1 93 ? 5.432 18.737 -40.209 1.00 63.78 93 ASP A CA 1
ATOM 739 C C . ASP A 1 93 ? 4.946 17.884 -39.016 1.00 63.78 93 ASP A C 1
ATOM 741 O O . ASP A 1 93 ? 4.242 16.882 -39.176 1.00 63.78 93 ASP A O 1
ATOM 745 N N . LEU A 1 94 ? 5.366 18.251 -37.799 1.00 66.31 94 LEU A N 1
ATOM 746 C CA . LEU A 1 94 ? 5.021 17.562 -36.547 1.00 66.31 94 LEU A CA 1
ATOM 747 C C . LEU A 1 94 ? 3.772 18.136 -35.844 1.00 66.31 94 LEU A C 1
ATOM 749 O O . LEU A 1 94 ? 3.601 17.917 -34.642 1.00 66.31 94 LEU A O 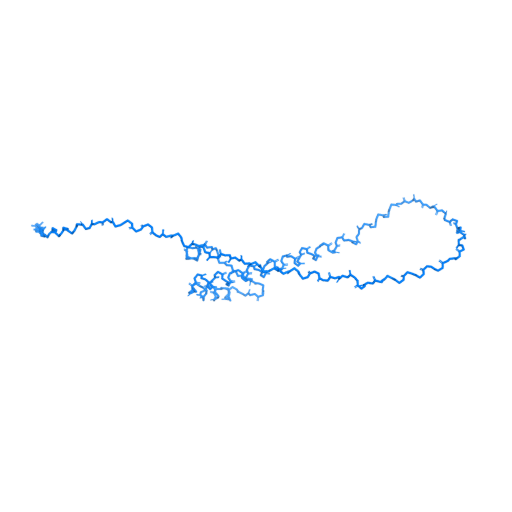1
ATOM 753 N N . ASP A 1 95 ? 2.866 18.819 -36.549 1.00 64.06 95 ASP A N 1
ATOM 754 C CA . ASP A 1 95 ? 1.733 19.509 -35.904 1.00 64.06 95 ASP A CA 1
ATOM 755 C C . ASP A 1 95 ? 0.450 18.667 -35.728 1.00 64.06 95 ASP A C 1
ATOM 757 O O . ASP A 1 95 ? -0.579 19.168 -35.267 1.00 64.06 95 ASP A O 1
ATOM 761 N N . ALA A 1 96 ? 0.477 17.359 -36.010 1.00 63.97 96 ALA A N 1
ATOM 762 C CA . ALA A 1 96 ? -0.733 16.528 -36.009 1.00 63.97 96 ALA A CA 1
ATOM 763 C C . ALA A 1 96 ? -0.725 15.346 -35.023 1.00 63.97 96 ALA A C 1
ATOM 765 O O . ALA A 1 96 ? -1.141 14.241 -35.365 1.00 63.97 96 ALA A O 1
ATOM 766 N N . ILE A 1 97 ? -0.368 15.569 -33.755 1.00 58.91 97 ILE A N 1
ATOM 767 C CA . ILE A 1 97 ? -0.935 14.754 -32.663 1.00 58.91 97 ILE A CA 1
ATOM 768 C C . ILE A 1 97 ? -2.094 15.524 -32.039 1.00 58.91 97 ILE A C 1
ATOM 770 O O . ILE A 1 97 ? -1.982 16.163 -30.994 1.00 58.91 97 ILE A O 1
ATOM 774 N N . SER A 1 98 ? -3.239 15.457 -32.726 1.00 59.41 98 SER A N 1
ATOM 775 C CA . SER A 1 98 ? -4.538 15.798 -32.154 1.00 59.41 98 SER A CA 1
ATOM 776 C C . SER A 1 98 ? -4.739 14.931 -30.912 1.00 59.41 98 SER A C 1
ATOM 778 O O . SER A 1 98 ? -4.979 13.727 -31.002 1.00 59.41 98 SER A O 1
ATOM 780 N N . SER A 1 99 ? -4.553 15.540 -29.743 1.00 66.81 99 SER A N 1
ATOM 781 C CA . SER A 1 99 ? -4.796 14.916 -28.449 1.00 66.81 99 SER A CA 1
ATOM 782 C C . SER A 1 99 ? -6.271 14.531 -28.376 1.00 66.81 99 SER A C 1
ATOM 784 O O . SER A 1 99 ? -7.126 15.373 -28.093 1.00 66.81 99 SER A O 1
ATOM 786 N N . CYS A 1 100 ? -6.600 13.268 -28.671 1.00 64.88 100 CYS A N 1
ATOM 787 C CA . CYS A 1 100 ? -7.917 12.761 -28.334 1.00 64.88 100 CYS A CA 1
ATOM 788 C C . CYS A 1 100 ? -7.963 12.676 -26.806 1.00 64.88 100 CYS A C 1
ATOM 790 O O . CYS A 1 100 ? -7.357 11.805 -26.180 1.00 64.88 100 CYS A O 1
ATOM 792 N N . GLY A 1 101 ? -8.632 13.649 -26.190 1.00 58.72 101 GLY A N 1
ATOM 793 C CA . GLY A 1 101 ? -8.986 13.581 -24.785 1.00 58.72 101 GLY A CA 1
ATOM 794 C C . GLY A 1 101 ? -9.842 12.340 -24.590 1.00 58.72 101 GLY A C 1
ATOM 795 O O . GLY A 1 101 ? -11.026 12.344 -24.915 1.00 58.72 101 GLY A O 1
ATOM 796 N N . TYR A 1 102 ? -9.235 11.255 -24.114 1.00 61.56 102 TYR A N 1
ATOM 797 C CA . TYR A 1 102 ? -9.996 10.136 -23.590 1.00 61.56 102 TYR A CA 1
ATOM 798 C C . TYR A 1 102 ? -10.719 10.656 -22.350 1.00 61.56 102 TYR A C 1
ATOM 800 O O . TYR A 1 102 ? -10.130 10.793 -21.278 1.00 61.56 102 TYR A O 1
ATOM 808 N N . ASP A 1 103 ? -11.990 11.003 -22.526 1.00 61.59 103 ASP A N 1
ATOM 809 C CA . ASP A 1 103 ? -12.905 11.343 -21.447 1.00 61.59 103 ASP A CA 1
ATOM 810 C C . ASP A 1 103 ? -13.220 10.047 -20.694 1.00 61.59 103 ASP A C 1
ATOM 812 O O . ASP A 1 103 ? -14.158 9.312 -21.007 1.00 61.59 103 ASP A O 1
ATOM 816 N N . ILE A 1 104 ? -12.362 9.695 -19.733 1.00 60.66 104 ILE A N 1
ATOM 817 C CA . ILE A 1 104 ? -12.598 8.570 -18.825 1.00 60.66 104 ILE A CA 1
ATOM 818 C C . ILE A 1 104 ? -13.566 9.043 -17.733 1.00 60.66 104 ILE A C 1
ATOM 820 O O . ILE A 1 104 ? -13.275 8.989 -16.539 1.00 60.66 104 ILE A O 1
ATOM 824 N N . SER A 1 105 ? -14.752 9.492 -18.134 1.00 64.88 105 SER A N 1
ATOM 825 C CA . SER A 1 105 ? -15.902 9.554 -17.238 1.00 64.88 105 SER A CA 1
ATOM 826 C C . SER A 1 105 ? -16.443 8.138 -17.071 1.00 64.88 105 SER A C 1
ATOM 828 O O . SER A 1 105 ? -17.406 7.729 -17.712 1.00 64.88 105 SER A O 1
ATOM 830 N N . ARG A 1 106 ? -15.786 7.350 -16.212 1.00 62.66 106 ARG A N 1
ATOM 831 C CA . ARG A 1 106 ? -16.329 6.078 -15.724 1.00 62.66 106 ARG A CA 1
ATOM 832 C C . ARG A 1 106 ? -17.433 6.393 -14.716 1.00 62.66 106 ARG A C 1
ATOM 834 O O . ARG A 1 106 ? -17.195 6.480 -13.515 1.00 62.66 106 ARG A O 1
ATOM 841 N N . ASN A 1 107 ? -18.647 6.560 -15.208 1.00 63.12 107 ASN A N 1
ATOM 842 C CA . ASN A 1 107 ? -19.865 6.512 -14.414 1.00 63.12 107 ASN A CA 1
ATOM 843 C C . ASN A 1 107 ? -20.065 5.084 -13.873 1.00 63.12 107 ASN A C 1
ATOM 845 O O . ASN A 1 107 ? -20.682 4.237 -14.510 1.00 63.12 107 ASN A O 1
ATOM 849 N N . VAL A 1 108 ? -19.511 4.804 -12.688 1.00 64.69 108 VAL A N 1
ATOM 850 C CA . VAL A 1 108 ? -19.894 3.627 -11.898 1.00 64.69 108 VAL A CA 1
ATOM 851 C C . VAL A 1 108 ? -21.278 3.905 -11.317 1.00 64.69 108 VAL A C 1
ATOM 853 O O . VAL A 1 108 ? -21.423 4.682 -10.376 1.00 64.69 108 VAL A O 1
ATOM 856 N N . GLU A 1 109 ? -22.305 3.292 -11.897 1.00 66.88 109 GLU A N 1
ATOM 857 C CA . GLU A 1 109 ? -23.658 3.323 -11.351 1.00 66.88 109 GLU A CA 1
ATOM 858 C C . GLU A 1 109 ? -23.730 2.416 -10.113 1.00 66.88 109 GLU A C 1
ATOM 860 O O . GLU A 1 109 ? -23.964 1.212 -10.200 1.00 66.88 109 GLU A O 1
ATOM 865 N N . LEU A 1 110 ? -23.489 2.996 -8.934 1.00 60.47 110 LEU A N 1
ATOM 866 C CA . LEU A 1 110 ? -23.705 2.339 -7.644 1.00 60.47 110 LEU A CA 1
ATOM 867 C C . LEU A 1 110 ? -25.191 2.378 -7.278 1.00 60.47 110 LEU A C 1
ATOM 869 O O . LEU A 1 110 ? -25.584 3.063 -6.340 1.00 60.47 110 LEU A O 1
ATOM 873 N N . ASN A 1 111 ? -26.021 1.639 -8.013 1.00 61.72 111 ASN A N 1
ATOM 874 C CA . ASN A 1 111 ? -27.427 1.454 -7.665 1.00 61.72 111 ASN A CA 1
ATOM 875 C C . ASN A 1 111 ? -27.806 -0.028 -7.713 1.00 61.72 111 ASN A C 1
ATOM 877 O O . ASN A 1 111 ? -28.200 -0.542 -8.758 1.00 61.72 111 ASN A O 1
ATOM 881 N N . LYS A 1 112 ? -27.730 -0.689 -6.553 1.00 60.56 112 LYS A N 1
ATOM 882 C CA . LYS A 1 112 ? -28.849 -1.408 -5.912 1.00 60.56 112 LYS A CA 1
ATOM 883 C C . LYS A 1 112 ? -28.331 -2.148 -4.680 1.00 60.56 112 LYS A C 1
ATOM 885 O O . LYS A 1 112 ? -27.650 -3.162 -4.780 1.00 60.56 112 LYS A O 1
ATOM 890 N N . VAL A 1 113 ? -28.692 -1.615 -3.516 1.00 61.75 113 VAL A N 1
ATOM 891 C CA . VAL A 1 113 ? -28.837 -2.400 -2.287 1.00 61.75 113 VAL A CA 1
ATOM 892 C C . VAL A 1 113 ? -29.818 -3.535 -2.614 1.00 61.75 113 VAL A C 1
ATOM 894 O O . VAL A 1 113 ? -30.903 -3.222 -3.114 1.00 61.75 113 VAL A O 1
ATOM 897 N N . PRO A 1 114 ? -29.478 -4.824 -2.432 1.00 58.44 114 PRO A N 1
ATOM 898 C CA . PRO A 1 114 ? -30.508 -5.850 -2.419 1.00 58.44 114 PRO A CA 1
ATOM 899 C C . PRO A 1 114 ? -31.414 -5.549 -1.224 1.00 58.44 114 PRO A C 1
ATOM 901 O O . PRO A 1 114 ? -30.936 -5.466 -0.094 1.00 58.44 114 PRO A O 1
ATOM 904 N N . GLU A 1 115 ? -32.690 -5.284 -1.504 1.00 58.69 115 GLU A N 1
ATOM 905 C CA . GLU A 1 115 ? -33.716 -5.140 -0.477 1.00 58.69 115 GLU A CA 1
ATOM 906 C C . GLU A 1 115 ? -33.656 -6.354 0.450 1.00 58.69 115 GLU A C 1
ATOM 908 O O . GLU A 1 115 ? -33.623 -7.502 0.009 1.00 58.69 115 GLU A O 1
ATOM 913 N N . GLU A 1 116 ? -33.575 -6.062 1.742 1.00 60.19 116 GLU A N 1
ATOM 914 C CA . GLU A 1 116 ? -33.713 -7.030 2.811 1.00 60.19 116 GLU A CA 1
ATOM 915 C C . GLU A 1 116 ? -35.103 -7.665 2.696 1.00 60.19 116 GLU A C 1
ATOM 917 O O . GLU A 1 116 ? -36.116 -6.974 2.841 1.00 60.19 116 GLU A O 1
ATOM 922 N N . ASP A 1 117 ? -35.157 -8.975 2.453 1.00 56.00 117 ASP A N 1
ATOM 923 C CA . ASP A 1 117 ? -36.381 -9.748 2.632 1.00 56.00 117 ASP A CA 1
ATOM 924 C C . ASP A 1 117 ? -36.732 -9.733 4.125 1.00 56.00 117 ASP A C 1
ATOM 926 O O . ASP A 1 117 ? -36.231 -10.498 4.951 1.00 56.00 117 ASP A O 1
ATOM 930 N N . ASN A 1 118 ? -37.599 -8.790 4.469 1.00 61.78 118 ASN A N 1
ATOM 931 C CA . ASN A 1 118 ? -38.245 -8.632 5.757 1.00 61.78 118 ASN A CA 1
ATOM 932 C C . ASN A 1 118 ? -39.340 -9.694 5.944 1.00 61.78 118 ASN A C 1
ATOM 934 O O . ASN A 1 118 ? -40.525 -9.382 6.092 1.00 61.78 118 ASN A O 1
ATOM 938 N N . GLU A 1 119 ? -38.953 -10.969 6.003 1.00 54.78 119 GLU A N 1
ATOM 939 C CA . GLU A 1 119 ? -39.856 -11.995 6.518 1.00 54.78 119 GLU A CA 1
ATOM 940 C C . GLU A 1 119 ? -40.073 -11.774 8.018 1.00 54.78 119 GLU A C 1
ATOM 942 O O . GLU A 1 119 ? -39.286 -12.155 8.886 1.00 54.78 119 GLU A O 1
ATOM 947 N N . ASN A 1 120 ? -41.195 -11.122 8.321 1.00 54.19 120 ASN A N 1
ATOM 948 C CA . ASN A 1 120 ? -41.804 -11.174 9.632 1.00 54.19 120 ASN A CA 1
ATOM 949 C C . ASN A 1 120 ? -42.060 -12.650 9.985 1.00 54.19 120 ASN A C 1
ATOM 951 O O . ASN A 1 120 ? -42.803 -13.344 9.295 1.00 54.19 120 ASN A O 1
ATOM 955 N N . LEU A 1 121 ? -41.475 -13.130 11.079 1.00 51.44 121 LEU A N 1
ATOM 956 C CA . LEU A 1 121 ? -42.018 -14.275 11.792 1.00 51.44 121 LEU A CA 1
ATOM 957 C C . LEU A 1 121 ? -42.401 -13.821 13.191 1.00 51.44 121 LEU A C 1
ATOM 959 O O . LEU A 1 121 ? -41.590 -13.469 14.044 1.00 51.44 121 LEU A O 1
ATOM 963 N N . TYR A 1 122 ? -43.716 -13.761 13.326 1.00 45.53 122 TYR A N 1
ATOM 964 C CA . TYR A 1 122 ? -44.509 -13.445 14.488 1.00 45.53 122 TYR A CA 1
ATOM 965 C C . TYR A 1 122 ? -44.014 -14.161 15.758 1.00 45.53 122 TYR A C 1
ATOM 967 O O . TYR A 1 122 ? -43.676 -15.342 15.760 1.00 45.53 122 TYR A O 1
ATOM 975 N N . THR A 1 123 ? -44.018 -13.381 16.832 1.00 52.78 123 THR A N 1
ATOM 976 C CA . THR A 1 123 ? -43.912 -13.702 18.259 1.00 52.78 123 THR A CA 1
ATOM 977 C C . THR A 1 123 ? -44.283 -15.127 18.698 1.00 52.78 123 THR A C 1
ATOM 979 O O . THR A 1 123 ? -45.343 -15.637 18.356 1.00 52.78 123 THR A O 1
ATOM 982 N N . GLN A 1 124 ? -43.507 -15.676 19.643 1.00 54.66 124 GLN A N 1
ATOM 983 C CA . GLN A 1 124 ? -44.063 -16.261 20.871 1.00 54.66 124 GLN A CA 1
ATOM 984 C C . GLN A 1 124 ? -43.069 -16.130 22.034 1.00 54.66 124 GLN A C 1
ATOM 986 O O . GLN A 1 124 ? -42.096 -16.865 22.167 1.00 54.66 124 GLN A O 1
ATOM 991 N N . HIS A 1 125 ? -43.363 -15.151 22.885 1.00 44.09 125 HIS A N 1
ATOM 992 C CA . HIS A 1 125 ? -42.852 -15.033 24.240 1.00 44.09 125 HIS A CA 1
ATOM 993 C C . HIS A 1 125 ? -43.445 -16.186 25.063 1.00 44.09 125 HIS A C 1
ATOM 995 O O . HIS A 1 125 ? -44.668 -16.289 25.182 1.00 44.09 125 HIS A O 1
ATOM 1001 N N . ARG A 1 126 ? -42.605 -17.045 25.639 1.00 52.44 126 ARG A N 1
ATOM 1002 C CA . ARG A 1 126 ? -42.977 -17.861 26.799 1.00 52.44 126 ARG A CA 1
ATOM 1003 C C . ARG A 1 126 ? -41.895 -17.694 27.851 1.00 52.44 126 ARG A C 1
ATOM 1005 O O . ARG A 1 126 ? -40.811 -18.255 27.747 1.00 52.44 126 ARG A O 1
ATOM 1012 N N . GLU A 1 127 ? -42.216 -16.856 28.826 1.00 53.50 127 GLU A N 1
ATOM 1013 C CA . GLU A 1 127 ? -41.610 -16.890 30.149 1.00 53.50 127 GLU A CA 1
ATOM 1014 C C . GLU A 1 127 ? -42.099 -18.179 30.805 1.00 53.50 127 GLU A C 1
ATOM 1016 O O . GLU A 1 127 ? -43.275 -18.279 31.144 1.00 53.50 127 GLU A O 1
ATOM 1021 N N . ASP A 1 128 ? -41.227 -19.170 30.951 1.00 53.47 128 ASP A N 1
ATOM 1022 C CA . ASP A 1 128 ? -41.434 -20.199 31.963 1.00 53.47 128 ASP A CA 1
ATOM 1023 C C . ASP A 1 128 ? -40.435 -19.902 33.089 1.00 53.47 128 ASP A C 1
ATOM 1025 O O . ASP A 1 128 ? -39.230 -20.147 33.006 1.00 53.47 128 ASP A O 1
ATOM 1029 N N . ASP A 1 129 ? -40.991 -19.253 34.105 1.00 52.78 129 ASP A N 1
ATOM 1030 C CA . ASP A 1 129 ? -40.390 -18.918 35.381 1.00 52.78 129 ASP A CA 1
ATOM 1031 C C . ASP A 1 129 ? -40.313 -20.167 36.293 1.00 52.78 129 ASP A C 1
ATOM 1033 O O . ASP A 1 129 ? -41.129 -21.085 36.208 1.00 52.78 129 ASP A O 1
ATOM 1037 N N . VAL A 1 130 ? -39.354 -20.130 37.223 1.00 53.75 130 VAL A N 1
ATOM 1038 C CA . VAL A 1 130 ? -39.249 -20.921 38.468 1.00 53.75 130 VAL A CA 1
ATOM 1039 C C . VAL A 1 130 ? -39.029 -22.453 38.377 1.00 53.75 130 VAL A C 1
ATOM 1041 O O . VAL A 1 130 ? -39.940 -23.247 38.186 1.00 53.75 130 VAL A O 1
ATOM 1044 N N . HIS A 1 131 ? -37.823 -22.916 38.738 1.00 50.69 131 HIS A N 1
ATOM 1045 C CA . HIS A 1 131 ? -37.564 -23.420 40.100 1.00 50.69 131 HIS A CA 1
ATOM 1046 C C . HIS A 1 131 ? -36.087 -23.755 40.332 1.00 50.69 131 HIS A C 1
ATOM 1048 O O . HIS A 1 131 ? -35.520 -24.709 39.805 1.00 50.69 131 HIS A O 1
ATOM 1054 N N . ALA A 1 132 ? -35.492 -22.985 41.243 1.00 55.09 132 ALA A N 1
ATOM 1055 C CA . ALA A 1 132 ? -34.306 -23.375 41.976 1.00 55.09 132 ALA A CA 1
ATOM 1056 C C . ALA A 1 132 ? -34.519 -24.738 42.654 1.00 55.09 132 ALA A C 1
ATOM 1058 O O . ALA A 1 132 ? -35.431 -24.897 43.466 1.00 55.09 132 ALA A O 1
ATOM 1059 N N . ILE A 1 133 ? -33.608 -25.681 42.419 1.00 52.81 133 ILE A N 1
ATOM 1060 C CA . ILE A 1 133 ? -33.329 -26.753 43.372 1.00 52.81 133 ILE A CA 1
ATOM 1061 C C . ILE A 1 133 ? -31.883 -26.586 43.823 1.00 52.81 133 ILE A C 1
ATOM 1063 O O . ILE A 1 133 ? -30.938 -27.108 43.240 1.00 52.81 133 ILE A O 1
ATOM 1067 N N . LYS A 1 134 ? -31.731 -25.849 44.927 1.00 57.66 134 LYS A N 1
ATOM 1068 C CA . LYS A 1 134 ? -30.688 -26.153 45.903 1.00 57.66 134 LYS A CA 1
ATOM 1069 C C . LYS A 1 134 ? -30.987 -27.554 46.433 1.00 57.66 134 LYS A C 1
ATOM 1071 O O . LYS A 1 134 ? -32.023 -27.757 47.065 1.00 57.66 134 LYS A O 1
ATOM 1076 N N . ARG A 1 135 ? -30.075 -28.502 46.240 1.00 46.47 135 ARG A N 1
ATOM 1077 C CA . ARG A 1 135 ? -29.904 -29.589 47.207 1.00 46.47 135 ARG A CA 1
ATOM 1078 C C . ARG A 1 135 ? -28.543 -29.438 47.859 1.00 46.47 135 ARG A C 1
ATOM 1080 O O . ARG A 1 135 ? -27.527 -29.279 47.194 1.00 46.47 135 ARG A O 1
ATOM 1087 N N . ALA A 1 136 ? -28.626 -29.360 4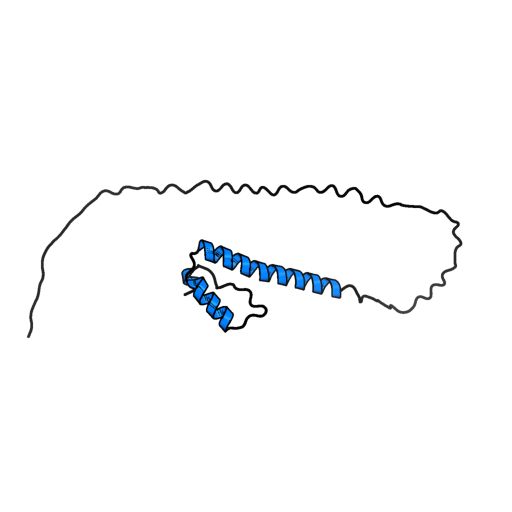9.176 1.00 51.72 136 ALA A N 1
ATOM 1088 C CA . ALA A 1 136 ? -27.558 -29.132 50.117 1.00 51.72 136 ALA A CA 1
ATOM 1089 C C . ALA A 1 136 ? -26.742 -30.408 50.384 1.00 51.72 136 ALA A C 1
ATOM 1091 O O . ALA A 1 136 ? -27.209 -31.518 50.142 1.00 51.72 136 ALA A O 1
ATOM 1092 N N . SER A 1 137 ? -25.542 -30.143 50.899 1.00 43.34 137 SER A N 1
ATOM 1093 C CA . SER A 1 137 ? -24.556 -30.935 51.644 1.00 43.34 137 SER A CA 1
ATOM 1094 C C . SER A 1 137 ? -24.937 -32.314 52.190 1.00 43.34 137 SER A C 1
ATOM 1096 O O . SER A 1 137 ? -26.021 -32.473 52.748 1.00 43.34 137 SER A O 1
ATOM 1098 N N . ILE A 1 138 ? -23.946 -33.220 52.215 1.00 52.78 138 ILE A N 1
ATOM 1099 C CA . ILE A 1 138 ? -23.192 -33.583 53.439 1.00 52.78 138 ILE A CA 1
ATOM 1100 C C . ILE A 1 138 ? -21.704 -33.595 53.083 1.00 52.78 138 ILE A C 1
ATOM 1102 O O . ILE A 1 138 ? -21.384 -34.143 52.006 1.00 52.78 138 ILE A O 1
#

Radius of gyration: 36.41 Å; Cα contacts (8 Å, |Δi|>4): 26; chains: 1; bounding box: 81×53×112 Å

=== Feature glossary ===
A reading guide for the features in this record.

Start from the sequence.

  · Sequence gives the chain of amino acids in standard one-letter code (A=alanine, C=cysteine, …, Y=tyrosine), read N→C. It is the only feature that is directly encoded by the gene; all structural features are derived from the folded form of this sequence.

Fold it, and you get atomic coordinates and the backbone conformation that goes with them.

  · The mmCIF table is the protein's shape written out atom by atom. For each backbone N, Cα, C, and carbonyl O, it records an (x, y, z) coordinate triple in Å plus the residue type, chain letter, and residue number.

  · Backbone dihedral angles. Every residue except chain termini has a φ (preceding-C → N → Cα → C) and a ψ (N → Cα → C → next-N). They are reported in degrees following the IUPAC sign convention. Secondary structure is essentially a statement about which (φ, ψ) basin each residue occupies.

  · DSSP 8-state secondary structure assigns each residue one of H (α-helix), G (3₁₀-helix), I (π-helix), E (extended β-strand), B (isolated β-bridge), T (hydrogen-bonded turn), S (bend), or '-' (coil). The assignment is computed from backbone hydrogen-bond geometry via the Kabsch–Sander algorithm.

  · P-SEA three-state annotation labels each residue as helix, strand, or coil based purely on the geometry of the Cα trace. It serves as a fallback when the full backbone (and thus DSSP) is unavailable.

Summarize the fold with a handful of shape descriptors and a per-residue structural alphabet.

  · Radius of gyration (Rg) is the root-mean-square distance of Cα atoms from their centroid — a single number for overall size and compactness. A globular domain of N residues has Rg ≈ 2.2·N^0.38 Å; an extended or disordered chain has a much larger Rg. The Cα contact count i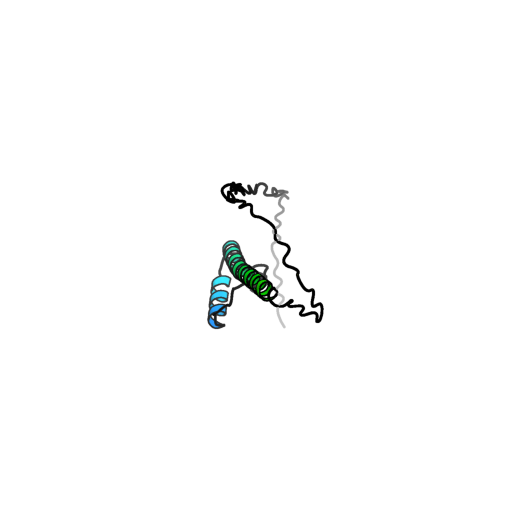s the number of residue pairs whose Cα atoms are within 8 Å and are more than four positions apart in sequence — a standard proxy for tertiary packing density. The bounding box is the smallest axis-aligned box enclosing all Cα atoms.

  · Foldseek's 3Di representation compresses backbone geometry into a per-residue letter drawn from a learned twenty-state alphabet. It captures the tertiary interaction pattern around each residue — which residues are packed against it in space, regardless of where they are in sequence.

  · Accessible surface area quantifies burial. A residue with SASA near zero is packed into the hydrophobic core; one with SASA >100 Å² sits on the surface. Computed here via the Shrake–Rupley numerical algorithm with a 1.4 Å probe.

Ask how reliable the model is.

  · For AlphaFold models, the B-factor field carries pLDDT — the model's own estimate of local accuracy on a 0–100 scale. Regions with pLDDT<50 should be treated as essentially unmodeled; they often correspond to intrinsically disordered segments.

  · For experimental (PDB) structures, the B-factor (temperature factor) quantifies the positional spread of each atom in the crystal — a combination of thermal vibration and static disorder — in units of Å². High B-factors mark flexible loops or poorly resolved regions; low B-factors mark the rigid, well-ordered core.

  · PAE(i, j) answers: if I align the predicted and true structures on residue i, how far off (in Å) do I expect residue j to be? A block-diagonal PAE matrix with low values on the blocks and high values off-diagonal is the signature of a multi-domain protein with confidently predicted domains but uncertain inter-domain orientation.

Place it in context: what it resembles, what it is annotated as, and how it looks.

  · Structural nearest neighbors (via Foldseek easy-search vs the PDB). Reported per hit: target PDB id, E-value, and alignment TM-score. A TM-score above ~0.5 is the conventional threshold for 'same fold'.

  · Functional annotations link the protein to curated databases. InterPro entries identify conserved domains and families by matching the sequence against member-database signatures 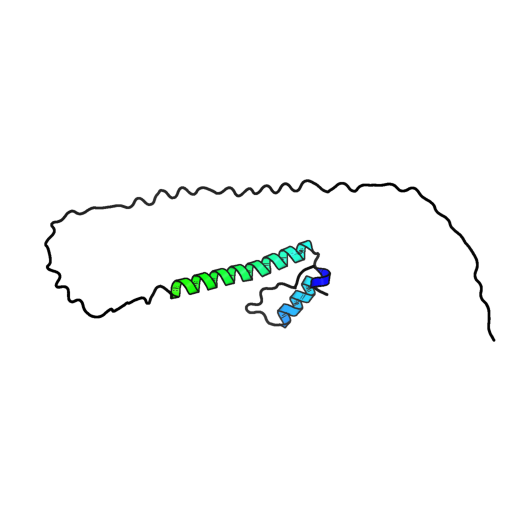(Pfam, PROSITE, CDD, …). Gene Ontology (GO) terms describe molecular function, biological process, and cellular component in a controlled vocabulary. CATH places the structure in a hierarchical fold classification (Class/Architecture/Topology/Homologous-superfamily). The organism is the source species.

  · Plot images: a contact map (which residues are close in 3D, as an N×N binary image), a Ramachandran scatter (backbone torsion angles, revealing secondary-structure composition at a glance), and — for AlphaFold structures — a PAE heatmap (pairwise prediction confidence).

  · Structure images are PyMOL renders from six orthogonal camera directions. Cartoon representation draws helices as coils and strands as arrows; sticks shows the backbone as bonds; surface shows the solvent-excluded envelope. Rainbow coloring maps sequence position to hue (blue→red, N→C); chain coloring assigns a distinct color per polypeptide.